Protein AF-A0A8T5KDX8-F1 (afdb_monomer)

Structure (mmCIF, N/CA/C/O backbone):
data_AF-A0A8T5KDX8-F1
#
_entry.id   AF-A0A8T5KDX8-F1
#
loop_
_atom_site.group_PDB
_atom_site.id
_atom_site.type_symbol
_atom_site.label_atom_id
_atom_site.label_alt_id
_atom_site.label_comp_id
_atom_site.label_asym_id
_atom_site.label_entity_id
_atom_site.label_seq_id
_atom_site.pdbx_PDB_ins_code
_atom_site.Cartn_x
_atom_site.Cartn_y
_atom_site.Cartn_z
_atom_site.occupancy
_atom_site.B_iso_or_equiv
_atom_site.auth_seq_id
_atom_site.auth_comp_id
_atom_site.auth_asym_id
_atom_site.auth_atom_id
_atom_site.pdbx_PDB_model_num
ATOM 1 N N . MET A 1 1 ? -22.125 -9.233 12.893 1.00 75.62 1 MET A N 1
ATOM 2 C CA . MET A 1 1 ? -21.772 -9.907 11.626 1.00 75.62 1 MET A CA 1
ATOM 3 C C . MET A 1 1 ? -21.698 -8.821 10.570 1.00 75.62 1 MET A C 1
ATOM 5 O O . MET A 1 1 ? -22.574 -7.966 10.581 1.00 75.62 1 MET A O 1
ATOM 9 N N . ILE A 1 2 ? -20.629 -8.780 9.778 1.00 86.88 2 ILE A N 1
ATOM 10 C CA . ILE A 1 2 ? -20.437 -7.757 8.739 1.00 86.88 2 ILE A CA 1
ATOM 11 C C . ILE A 1 2 ? -21.292 -8.154 7.532 1.00 86.88 2 ILE A C 1
ATOM 13 O O . ILE A 1 2 ? -21.280 -9.320 7.147 1.00 86.88 2 ILE A O 1
ATOM 17 N N . ASP A 1 3 ? -22.038 -7.214 6.953 1.00 94.81 3 ASP A N 1
ATOM 18 C CA . ASP A 1 3 ? -22.652 -7.414 5.637 1.00 94.81 3 ASP A CA 1
ATOM 19 C C . ASP A 1 3 ? -21.560 -7.248 4.573 1.00 94.81 3 ASP A C 1
ATOM 21 O O . ASP A 1 3 ? -21.061 -6.145 4.342 1.00 94.81 3 ASP A O 1
ATOM 25 N N . GLU A 1 4 ? -21.156 -8.358 3.956 1.00 94.50 4 GLU A N 1
ATOM 26 C CA . GLU A 1 4 ? -20.064 -8.397 2.979 1.00 94.50 4 GLU A CA 1
ATOM 27 C C . GLU A 1 4 ? -20.343 -7.524 1.747 1.00 94.50 4 GLU A C 1
ATOM 29 O O . GLU A 1 4 ? -19.432 -6.870 1.234 1.00 94.50 4 GLU A O 1
ATOM 34 N N . ASN A 1 5 ? -21.602 -7.451 1.298 1.00 95.38 5 ASN A N 1
ATOM 35 C CA . ASN A 1 5 ? -21.984 -6.622 0.155 1.00 95.38 5 ASN A CA 1
ATOM 36 C C . ASN A 1 5 ? -21.901 -5.140 0.507 1.00 95.38 5 ASN A C 1
ATOM 38 O O . ASN A 1 5 ? -21.425 -4.333 -0.297 1.00 95.38 5 ASN A O 1
ATOM 42 N N . GLN A 1 6 ? -22.363 -4.773 1.703 1.00 96.12 6 GLN A N 1
ATOM 43 C CA . GLN A 1 6 ? -22.237 -3.406 2.183 1.00 96.12 6 GLN A CA 1
ATOM 44 C C . GLN A 1 6 ? -20.762 -3.028 2.333 1.00 96.12 6 GLN A C 1
ATOM 46 O O . GLN A 1 6 ? -20.352 -2.007 1.789 1.00 96.12 6 GLN A O 1
ATOM 51 N N . PHE A 1 7 ? -19.960 -3.869 2.989 1.00 96.00 7 PHE A N 1
ATOM 52 C CA . PHE A 1 7 ? -18.527 -3.646 3.177 1.00 96.00 7 PHE A CA 1
ATOM 53 C C . PHE A 1 7 ? -17.805 -3.425 1.846 1.00 96.00 7 PHE A C 1
ATOM 55 O O . PHE A 1 7 ? -17.133 -2.409 1.666 1.00 96.00 7 PHE A O 1
ATOM 62 N N . PHE A 1 8 ? -18.005 -4.321 0.876 1.00 94.94 8 PHE A N 1
ATOM 63 C CA . PHE A 1 8 ? -17.394 -4.198 -0.444 1.00 94.94 8 PHE A CA 1
ATOM 64 C C . PHE A 1 8 ? -17.778 -2.885 -1.141 1.00 94.94 8 PHE A C 1
ATOM 66 O O . PHE A 1 8 ? -16.912 -2.197 -1.689 1.00 94.94 8 PHE A O 1
ATOM 73 N N . ARG A 1 9 ? -19.060 -2.497 -1.100 1.00 96.50 9 ARG A N 1
ATOM 74 C CA . ARG A 1 9 ? -19.525 -1.245 -1.716 1.00 96.50 9 ARG A CA 1
ATOM 75 C C . ARG A 1 9 ? -18.924 -0.020 -1.040 1.00 96.50 9 ARG A C 1
ATOM 77 O O . ARG A 1 9 ? -18.485 0.889 -1.731 1.00 96.50 9 ARG A O 1
ATOM 84 N N . GLU A 1 10 ? -18.898 0.002 0.285 1.00 97.94 10 GLU A N 1
ATOM 85 C CA . GLU A 1 10 ? -18.396 1.132 1.063 1.00 97.94 10 GLU A CA 1
ATOM 86 C C . GLU A 1 10 ? -16.884 1.339 0.873 1.00 97.94 10 GLU A C 1
ATOM 88 O O . GLU A 1 10 ? -16.453 2.482 0.704 1.00 97.94 10 GLU A O 1
ATOM 93 N N . VAL A 1 11 ? -16.094 0.258 0.823 1.00 96.25 11 VAL A N 1
ATOM 94 C CA . VAL A 1 11 ? -14.662 0.326 0.476 1.00 96.25 11 VAL A CA 1
ATOM 95 C C . VAL A 1 11 ? -14.484 0.837 -0.954 1.00 96.25 11 VAL A C 1
ATOM 97 O O . VAL A 1 11 ? -13.716 1.769 -1.179 1.00 96.25 11 VAL A O 1
ATOM 100 N N . THR A 1 12 ? -15.227 0.277 -1.916 1.00 95.94 12 THR A N 1
ATOM 101 C CA . THR A 1 12 ? -15.147 0.681 -3.332 1.00 95.94 12 THR A CA 1
ATOM 102 C C . THR A 1 12 ? -15.481 2.161 -3.532 1.00 95.94 12 THR A C 1
ATOM 104 O O . THR A 1 12 ? -14.790 2.854 -4.279 1.00 95.94 12 THR A O 1
ATOM 107 N N . LEU A 1 13 ? -16.530 2.650 -2.863 1.00 97.75 13 LEU A N 1
ATOM 108 C CA . LEU A 1 13 ? -16.961 4.045 -2.947 1.00 97.75 13 LEU A CA 1
ATOM 109 C C . LEU A 1 13 ? -15.890 5.004 -2.423 1.00 97.75 13 LEU A C 1
ATOM 111 O O . LEU A 1 13 ? -15.638 6.013 -3.067 1.00 97.75 13 LEU A O 1
ATOM 115 N N . ARG A 1 14 ? -15.246 4.679 -1.297 1.00 97.56 14 ARG A N 1
ATOM 116 C CA . ARG A 1 14 ? -14.234 5.540 -0.661 1.00 97.56 14 ARG A CA 1
ATOM 117 C C . ARG A 1 14 ? -12.913 5.556 -1.405 1.00 97.56 14 ARG A C 1
ATOM 119 O O . ARG A 1 14 ? -12.357 6.618 -1.630 1.00 97.56 14 ARG A O 1
ATOM 126 N N . ILE A 1 15 ? -12.430 4.405 -1.868 1.00 95.62 15 ILE A N 1
ATOM 127 C CA . ILE A 1 15 ? -11.163 4.390 -2.613 1.00 95.62 15 ILE A CA 1
ATOM 128 C C . ILE A 1 15 ? -11.287 5.088 -3.977 1.00 95.62 15 ILE A C 1
ATOM 130 O O . ILE A 1 15 ? -10.284 5.479 -4.565 1.00 95.62 15 ILE A O 1
ATOM 134 N N . SER A 1 16 ? -12.520 5.260 -4.464 1.00 96.12 16 SER A N 1
ATOM 135 C CA . SER A 1 16 ? -12.838 5.935 -5.726 1.00 96.12 16 SER A CA 1
ATOM 136 C C . SER A 1 16 ? -13.473 7.320 -5.526 1.00 96.12 16 SER A C 1
ATOM 138 O O . SER A 1 16 ? -14.019 7.864 -6.486 1.00 96.12 16 SER A O 1
ATOM 140 N N . SER A 1 17 ? -13.479 7.871 -4.305 1.00 96.12 17 SER A N 1
ATOM 141 C CA . SER A 1 17 ? -14.255 9.077 -3.973 1.00 96.12 17 SER A CA 1
ATOM 142 C C . SER A 1 17 ? -13.610 10.381 -4.441 1.00 96.12 17 SER A C 1
ATOM 144 O O . SER A 1 17 ? -14.327 11.340 -4.725 1.00 96.12 17 SER A O 1
ATOM 146 N N . SER A 1 18 ? -12.280 10.413 -4.563 1.00 96.06 18 SER A N 1
ATOM 147 C CA . SER A 1 18 ? -11.509 11.598 -4.951 1.00 96.06 18 SER A CA 1
ATOM 148 C C . SER A 1 18 ? -10.473 11.273 -6.030 1.00 96.06 18 SER A C 1
ATOM 150 O O . SER A 1 18 ? -9.974 10.151 -6.130 1.00 96.06 18 SER A O 1
ATOM 152 N N . LEU A 1 19 ? -10.153 12.279 -6.851 1.00 94.38 19 LEU A N 1
ATOM 153 C CA . LEU A 1 19 ? -9.006 12.239 -7.765 1.00 94.38 19 LEU A CA 1
ATOM 154 C C . LEU A 1 19 ? -7.688 12.514 -7.029 1.00 94.38 19 LEU A C 1
ATOM 156 O O . LEU A 1 19 ? -6.629 12.112 -7.513 1.00 94.38 19 LEU A O 1
ATOM 160 N N . GLU A 1 20 ? -7.754 13.163 -5.864 1.00 93.62 20 GLU A N 1
ATOM 161 C CA . GLU A 1 20 ? -6.614 13.306 -4.968 1.00 93.62 20 GLU A CA 1
ATOM 162 C C .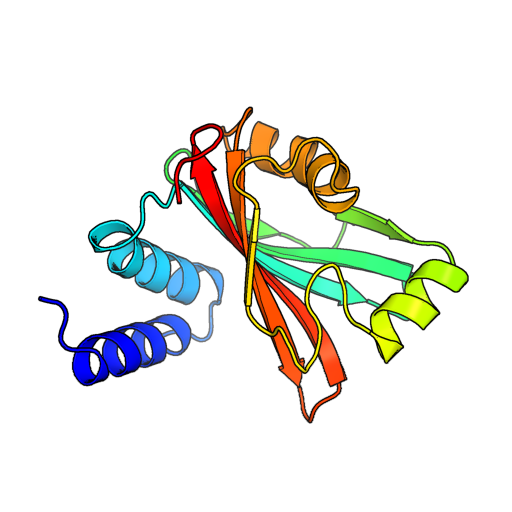 GLU A 1 20 ? -6.503 12.038 -4.122 1.00 93.62 20 GLU A C 1
ATOM 164 O O . GLU A 1 20 ? -7.295 11.771 -3.215 1.00 93.62 20 GLU A O 1
ATOM 169 N N . ILE A 1 21 ? -5.526 11.203 -4.469 1.00 92.81 21 ILE A N 1
ATOM 170 C CA . ILE A 1 21 ? -5.406 9.845 -3.934 1.00 92.81 21 ILE A CA 1
ATOM 171 C C . ILE A 1 21 ? -5.202 9.820 -2.415 1.00 92.81 21 ILE A C 1
ATOM 173 O O . ILE A 1 21 ? -5.650 8.895 -1.745 1.00 92.81 21 ILE A O 1
ATOM 177 N N . GLU A 1 22 ? -4.557 10.839 -1.853 1.00 93.06 22 GLU A N 1
ATOM 178 C CA . GLU A 1 22 ? -4.389 11.016 -0.415 1.00 93.06 22 GLU A CA 1
ATOM 179 C C . GLU A 1 22 ? -5.723 11.184 0.330 1.00 93.06 22 GLU A C 1
ATOM 181 O O . GLU A 1 22 ? -5.869 10.644 1.427 1.00 93.06 22 GLU A O 1
ATOM 186 N N . GLU A 1 23 ? -6.707 11.857 -0.271 1.00 94.75 23 GLU A N 1
ATOM 187 C CA . GLU A 1 23 ? -8.043 12.031 0.305 1.00 94.75 23 GLU A CA 1
ATOM 188 C C . GLU A 1 23 ? -8.827 10.718 0.238 1.00 94.75 23 GLU A C 1
ATOM 190 O O . GLU A 1 23 ? -9.363 10.260 1.247 1.00 94.75 23 GLU A O 1
ATOM 195 N N . ALA A 1 24 ? -8.813 10.051 -0.922 1.00 96.38 24 ALA A N 1
ATOM 196 C CA . ALA A 1 24 ? -9.469 8.755 -1.097 1.00 96.38 24 ALA A CA 1
ATOM 197 C C . ALA A 1 24 ? -8.887 7.681 -0.155 1.00 96.38 24 ALA A C 1
ATOM 199 O O . ALA A 1 24 ? -9.621 6.867 0.415 1.00 96.38 24 ALA A O 1
ATOM 200 N N . LEU A 1 25 ? -7.563 7.682 0.056 1.00 96.69 25 LEU A N 1
ATOM 201 C CA . LEU A 1 25 ? -6.903 6.799 1.022 1.00 96.69 25 LEU A CA 1
ATOM 202 C C . LEU A 1 25 ? -7.278 7.131 2.467 1.00 96.69 25 LEU A C 1
ATOM 204 O O . LEU A 1 25 ? -7.481 6.195 3.237 1.00 96.69 25 LEU A O 1
ATOM 208 N N . ALA A 1 26 ? -7.384 8.412 2.831 1.00 96.56 26 ALA A N 1
ATOM 209 C CA . ALA A 1 26 ? -7.810 8.830 4.166 1.00 96.56 26 ALA A CA 1
ATOM 210 C C . ALA A 1 26 ? -9.242 8.362 4.467 1.00 96.56 26 ALA A C 1
ATOM 212 O O . ALA A 1 26 ? -9.476 7.694 5.471 1.00 96.56 26 ALA A O 1
ATOM 213 N N . GLU A 1 27 ? -10.186 8.600 3.553 1.00 97.44 27 GLU A N 1
ATOM 214 C CA . GLU A 1 27 ? -11.567 8.133 3.719 1.00 97.44 27 GLU A CA 1
ATOM 215 C C . GLU A 1 27 ? -11.642 6.604 3.803 1.00 97.44 27 GLU A C 1
ATOM 217 O O . GLU A 1 27 ? -12.366 6.040 4.630 1.00 97.44 27 GLU A O 1
ATOM 222 N N . THR A 1 28 ? -10.872 5.913 2.957 1.00 97.94 28 THR A N 1
ATOM 223 C CA . THR A 1 28 ? -10.794 4.448 2.967 1.00 97.94 28 THR A CA 1
ATOM 224 C C . THR A 1 28 ? -10.215 3.932 4.283 1.00 97.94 28 THR A C 1
ATOM 226 O O . THR A 1 28 ? -10.760 2.984 4.851 1.00 97.94 28 THR A O 1
ATOM 229 N N . PHE A 1 29 ? -9.151 4.559 4.791 1.00 97.88 29 PHE A N 1
ATOM 230 C CA . PHE A 1 29 ? -8.555 4.252 6.089 1.00 97.88 29 PHE A CA 1
ATOM 231 C C . PHE A 1 29 ? -9.583 4.392 7.211 1.00 97.88 29 PHE A C 1
ATOM 233 O O . PHE A 1 29 ? -9.792 3.446 7.974 1.00 97.88 29 PHE A O 1
ATOM 240 N N . ASP A 1 30 ? -10.272 5.534 7.259 1.00 97.25 30 ASP A N 1
ATOM 241 C CA . ASP A 1 30 ? -11.249 5.842 8.299 1.00 97.25 30 ASP A CA 1
ATOM 242 C C . ASP A 1 30 ? -12.379 4.819 8.337 1.00 97.25 30 ASP A C 1
ATOM 244 O O . ASP A 1 30 ? -12.886 4.493 9.406 1.00 97.25 30 ASP A O 1
ATOM 248 N N . TYR A 1 31 ? -12.770 4.269 7.189 1.00 97.81 31 TYR A N 1
ATOM 249 C CA . TYR A 1 31 ? -13.737 3.180 7.144 1.00 97.81 31 TYR A CA 1
ATOM 250 C C . TYR A 1 31 ? -13.138 1.851 7.601 1.00 97.81 31 TYR A C 1
ATOM 252 O O . TYR A 1 31 ? -13.715 1.189 8.466 1.00 97.81 31 TYR A O 1
ATOM 260 N N . LEU A 1 32 ? -11.981 1.467 7.055 1.00 97.12 32 LEU A N 1
ATOM 261 C CA . LEU A 1 32 ? -11.346 0.179 7.331 1.00 97.12 32 LEU A CA 1
ATOM 262 C C . LEU A 1 32 ? -10.929 0.011 8.796 1.00 97.12 32 LEU A C 1
ATOM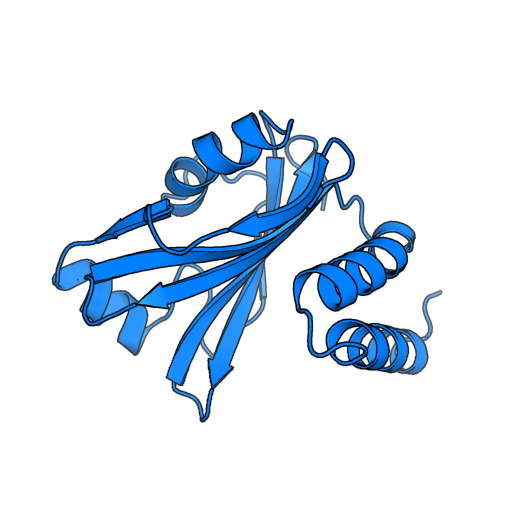 264 O O . LEU A 1 32 ? -10.992 -1.113 9.293 1.00 97.12 32 LEU A O 1
ATOM 268 N N . GLN A 1 33 ? -10.581 1.086 9.512 1.00 96.19 33 GLN A N 1
ATOM 269 C CA . GLN A 1 33 ? -10.202 1.006 10.932 1.00 96.19 33 GLN A CA 1
ATOM 270 C C . GLN A 1 33 ? -11.332 0.485 11.842 1.00 96.19 33 GLN A C 1
ATOM 272 O O . GLN A 1 33 ? -11.080 0.012 12.946 1.00 96.19 33 GLN A O 1
ATOM 277 N N . HIS A 1 34 ? -12.592 0.537 11.389 1.00 95.56 34 HIS A N 1
ATOM 278 C CA . HIS A 1 34 ? -13.722 -0.044 12.124 1.00 95.56 34 HIS A CA 1
ATOM 279 C C . HIS A 1 34 ? -13.738 -1.580 12.076 1.00 95.56 34 HIS A C 1
ATOM 281 O O . HIS A 1 34 ? -14.476 -2.213 12.831 1.00 95.56 34 HIS A O 1
ATOM 287 N N . PHE A 1 35 ? -12.954 -2.179 11.175 1.00 95.75 35 PHE A N 1
ATOM 288 C CA . PHE A 1 35 ? -12.937 -3.617 10.900 1.00 95.75 35 PHE A CA 1
ATOM 289 C C . PHE A 1 35 ? -11.551 -4.245 11.069 1.00 95.75 35 PHE A C 1
ATOM 291 O O . PHE A 1 35 ? -11.457 -5.439 11.342 1.00 95.75 35 PHE A O 1
ATOM 298 N N . LEU A 1 36 ? -10.489 -3.460 10.891 1.00 95.69 36 LEU A N 1
ATOM 299 C CA . LEU A 1 36 ? -9.095 -3.887 10.938 1.00 95.69 36 LEU A CA 1
ATOM 300 C C . LEU A 1 36 ? -8.312 -2.997 11.916 1.00 95.69 36 LEU A C 1
ATOM 302 O O . LEU A 1 36 ? -8.613 -1.807 12.003 1.00 95.69 36 LEU A O 1
ATOM 306 N N . PRO A 1 37 ? -7.275 -3.512 12.602 1.00 96.88 37 PRO A N 1
ATOM 307 C CA . PRO A 1 37 ? -6.428 -2.730 13.510 1.00 96.88 37 PRO A CA 1
ATOM 308 C C . PRO A 1 37 ? -5.420 -1.863 12.736 1.00 96.88 37 PRO A C 1
ATOM 310 O O . PRO A 1 37 ? -4.207 -1.964 12.908 1.00 96.88 37 PRO A O 1
ATOM 313 N N . LEU A 1 38 ? -5.931 -1.057 11.811 1.00 96.94 38 LEU A N 1
ATOM 314 C CA . LEU A 1 38 ? -5.152 -0.329 10.824 1.00 96.94 38 LEU A CA 1
ATOM 315 C C . LEU A 1 38 ? -4.478 0.901 11.442 1.00 96.94 38 LEU A C 1
ATOM 317 O O . LEU A 1 38 ? -5.119 1.710 12.102 1.00 96.94 38 LEU A O 1
ATOM 321 N N . GLU A 1 39 ? -3.187 1.057 11.177 1.00 97.06 39 GLU A N 1
ATOM 322 C CA . GLU A 1 39 ? -2.363 2.189 11.623 1.00 97.06 39 GLU A CA 1
ATOM 323 C C . GLU A 1 39 ? -1.784 2.962 10.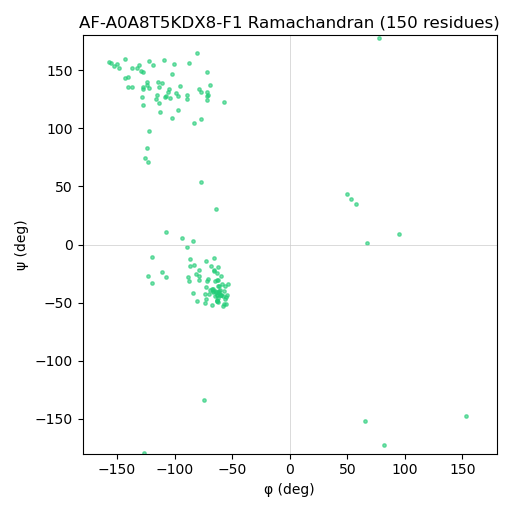440 1.00 97.06 39 GLU A C 1
ATOM 325 O O . GLU A 1 39 ? -1.636 4.182 10.506 1.00 97.06 39 GLU A O 1
ATOM 330 N N . ILE A 1 40 ? -1.481 2.259 9.341 1.00 96.88 40 ILE A N 1
ATOM 331 C CA . ILE A 1 40 ? -1.009 2.846 8.084 1.00 96.88 40 ILE A CA 1
ATOM 332 C C . ILE A 1 40 ? -1.710 2.169 6.903 1.00 96.88 40 ILE A C 1
ATOM 334 O O . ILE A 1 40 ? -1.762 0.942 6.830 1.00 96.88 40 ILE A O 1
ATOM 338 N N . ILE A 1 41 ? -2.172 2.961 5.937 1.00 97.44 41 ILE A N 1
ATOM 339 C CA . ILE A 1 41 ? -2.452 2.511 4.568 1.00 97.44 41 ILE A CA 1
ATOM 340 C C . ILE A 1 41 ? -1.468 3.190 3.618 1.00 97.44 41 ILE A C 1
ATOM 342 O O . ILE A 1 41 ? -1.219 4.388 3.731 1.00 97.44 41 ILE A O 1
ATOM 346 N N . SER A 1 42 ? -0.881 2.448 2.680 1.00 95.69 42 SER A N 1
ATOM 347 C CA . SER A 1 42 ? 0.017 3.034 1.678 1.00 95.69 42 SER A CA 1
ATOM 348 C C . SER A 1 42 ? -0.179 2.424 0.300 1.00 95.69 42 SER A C 1
ATOM 350 O O . SER A 1 42 ? -0.274 1.203 0.144 1.00 95.69 42 SER A O 1
ATOM 352 N N . LEU A 1 43 ? -0.216 3.298 -0.702 1.00 95.56 43 LEU A N 1
ATOM 353 C CA . LEU A 1 43 ? -0.268 2.937 -2.106 1.00 95.56 43 LEU A CA 1
ATOM 354 C C . LEU A 1 43 ? 1.143 2.982 -2.680 1.00 95.56 43 LEU A C 1
ATOM 356 O O . LEU A 1 43 ? 1.768 4.043 -2.740 1.00 95.56 43 LEU A O 1
ATOM 360 N N . ASN A 1 44 ? 1.638 1.823 -3.100 1.00 94.12 44 ASN A N 1
ATOM 361 C CA . ASN A 1 44 ? 3.001 1.671 -3.577 1.00 94.12 44 ASN A CA 1
ATOM 362 C C . ASN A 1 44 ? 2.988 1.117 -4.991 1.00 94.12 44 ASN A C 1
ATOM 364 O O . ASN A 1 44 ? 2.284 0.147 -5.278 1.00 94.12 44 ASN A O 1
ATOM 368 N N . TYR A 1 45 ? 3.803 1.703 -5.855 1.00 93.06 45 TYR A N 1
ATOM 369 C CA . TYR A 1 45 ? 3.968 1.249 -7.223 1.00 93.06 45 TYR A CA 1
ATOM 370 C C . TYR A 1 45 ? 5.424 0.911 -7.511 1.00 93.06 45 TYR A C 1
ATOM 372 O O . TYR A 1 45 ? 6.359 1.337 -6.830 1.00 93.06 45 TYR A O 1
ATOM 380 N N . TYR A 1 46 ? 5.596 0.087 -8.527 1.00 90.06 46 TYR A N 1
ATOM 381 C CA . TYR A 1 46 ? 6.875 -0.307 -9.063 1.00 90.06 46 TYR A CA 1
ATOM 382 C C . TYR A 1 46 ? 7.079 0.376 -10.416 1.00 90.06 46 TYR A C 1
ATOM 384 O O . TYR A 1 46 ? 6.234 0.276 -11.303 1.00 90.06 46 TYR A O 1
ATOM 392 N N . ASP A 1 47 ? 8.218 1.050 -10.562 1.00 90.75 47 ASP A N 1
ATOM 393 C CA . ASP A 1 47 ? 8.667 1.659 -11.807 1.00 90.75 47 ASP A CA 1
ATOM 394 C C . ASP A 1 47 ? 9.743 0.764 -12.452 1.00 90.75 47 ASP A C 1
ATOM 396 O O . ASP A 1 47 ? 10.869 0.668 -11.931 1.00 90.75 47 ASP A O 1
ATOM 400 N N . PRO A 1 48 ? 9.424 0.091 -13.573 1.00 85.81 48 PRO A N 1
ATOM 401 C CA . PRO A 1 48 ? 10.372 -0.777 -14.249 1.00 85.81 48 PRO A CA 1
ATOM 402 C C . PRO A 1 48 ? 11.507 -0.041 -14.947 1.00 85.81 48 PRO A C 1
ATOM 404 O O . PRO A 1 48 ? 12.604 -0.588 -15.024 1.00 85.81 48 PRO A O 1
ATOM 407 N N . GLU A 1 49 ? 11.285 1.184 -15.417 1.00 88.44 49 GLU A N 1
ATOM 408 C CA . GLU A 1 49 ? 12.317 1.968 -16.099 1.00 88.44 49 GLU A CA 1
ATOM 409 C C . GLU A 1 49 ? 13.360 2.476 -15.103 1.00 88.44 49 GLU A C 1
ATOM 411 O O . GLU A 1 49 ? 14.556 2.505 -15.396 1.00 88.44 49 GLU A O 1
ATOM 416 N N . ARG A 1 50 ? 12.915 2.832 -13.892 1.00 90.56 50 ARG A N 1
ATOM 417 C CA . ARG A 1 50 ? 13.790 3.293 -12.803 1.00 90.56 50 ARG A CA 1
ATOM 418 C C . ARG A 1 50 ? 14.317 2.172 -11.911 1.00 90.56 50 ARG A C 1
ATOM 420 O O . ARG A 1 50 ? 15.082 2.463 -10.988 1.00 90.56 50 ARG A O 1
ATOM 427 N N . ALA A 1 51 ? 13.928 0.919 -12.159 1.00 90.75 51 ALA A N 1
ATOM 428 C CA . ALA A 1 51 ? 14.336 -0.234 -11.358 1.00 90.75 51 ALA A CA 1
ATOM 429 C C . ALA A 1 51 ? 14.051 -0.052 -9.852 1.00 90.75 51 ALA A C 1
ATOM 431 O O . ALA A 1 51 ? 14.871 -0.400 -8.995 1.00 90.75 51 ALA A O 1
ATOM 432 N N . ALA A 1 52 ? 12.910 0.549 -9.505 1.00 91.56 52 ALA A N 1
ATOM 433 C CA . ALA A 1 52 ? 12.658 0.994 -8.139 1.00 91.56 52 ALA A CA 1
ATOM 434 C C . ALA A 1 52 ? 11.177 0.978 -7.753 1.00 91.56 52 ALA A C 1
ATOM 436 O O . ALA A 1 52 ? 10.292 1.056 -8.599 1.00 91.56 52 ALA A O 1
ATOM 437 N N . ALA A 1 53 ? 10.919 0.863 -6.451 1.00 90.94 53 ALA A N 1
ATOM 438 C CA . ALA A 1 53 ? 9.587 0.994 -5.876 1.00 90.94 53 ALA A CA 1
ATOM 439 C C . ALA A 1 53 ? 9.427 2.367 -5.227 1.00 90.94 53 ALA A C 1
ATOM 441 O O . ALA A 1 53 ? 10.373 2.905 -4.646 1.00 90.94 53 ALA A O 1
ATOM 442 N N . TYR A 1 54 ? 8.215 2.898 -5.291 1.00 93.25 54 TYR A N 1
ATOM 443 C CA . TYR A 1 54 ? 7.849 4.214 -4.792 1.00 93.25 54 TYR A CA 1
ATOM 444 C C . TYR A 1 54 ? 6.517 4.131 -4.053 1.00 93.25 54 TYR A C 1
ATOM 446 O O . TYR A 1 54 ? 5.664 3.302 -4.370 1.00 93.25 54 TYR A O 1
ATOM 454 N N . THR A 1 55 ? 6.330 5.020 -3.088 1.00 92.88 55 THR A N 1
ATOM 455 C CA . THR A 1 55 ? 5.028 5.263 -2.469 1.00 92.88 55 THR A CA 1
ATOM 456 C C . THR A 1 55 ? 4.412 6.470 -3.160 1.00 92.88 55 THR A C 1
ATOM 458 O O . THR A 1 55 ? 5.069 7.498 -3.263 1.00 92.88 55 THR A O 1
ATOM 461 N N . THR A 1 56 ? 3.179 6.358 -3.650 1.00 92.88 56 THR A N 1
ATOM 462 C CA . THR A 1 56 ? 2.444 7.498 -4.225 1.00 92.88 56 THR A CA 1
ATOM 463 C C . THR A 1 56 ? 1.833 8.339 -3.108 1.00 92.88 56 THR A C 1
ATOM 465 O O . THR A 1 56 ? 1.994 9.558 -3.059 1.00 92.88 56 THR A O 1
ATOM 468 N N . ALA A 1 57 ? 1.156 7.669 -2.179 1.00 94.44 57 ALA A N 1
ATOM 469 C CA . ALA A 1 57 ? 0.501 8.288 -1.040 1.00 94.44 57 ALA A CA 1
ATOM 470 C C . ALA A 1 57 ? 0.367 7.290 0.110 1.00 94.44 57 ALA A C 1
ATOM 472 O O . ALA A 1 57 ? 0.342 6.070 -0.089 1.00 94.44 57 ALA A O 1
ATOM 473 N N . SER A 1 58 ? 0.260 7.823 1.319 1.00 95.25 58 SER A N 1
ATOM 474 C CA . SER A 1 58 ? -0.078 7.058 2.510 1.00 95.25 58 SER A CA 1
ATOM 475 C C . SER A 1 58 ? -0.955 7.863 3.446 1.00 95.25 58 SER A C 1
ATOM 477 O O . SER A 1 58 ? -0.928 9.089 3.428 1.00 95.25 58 SER A O 1
ATOM 479 N N . TYR A 1 59 ? -1.648 7.166 4.330 1.00 95.81 59 TYR A N 1
ATOM 480 C CA . TYR A 1 59 ? -2.280 7.761 5.492 1.00 95.81 59 TYR A CA 1
ATOM 481 C C . TYR A 1 59 ? -1.836 6.996 6.735 1.00 95.81 59 TYR A C 1
ATOM 483 O O . TYR A 1 59 ? -1.796 5.763 6.706 1.00 95.81 59 TYR A O 1
ATOM 491 N N . SER A 1 60 ? -1.485 7.710 7.805 1.00 95.06 60 SER A N 1
ATOM 492 C CA . SER A 1 60 ? -1.208 7.108 9.111 1.00 95.06 60 SER A CA 1
ATOM 493 C C . SER A 1 60 ? -1.941 7.817 10.237 1.00 95.06 60 SER A C 1
ATOM 495 O O . SER A 1 60 ? -2.207 9.014 10.145 1.00 95.06 60 SER A O 1
ATOM 497 N N . VAL A 1 61 ? -2.206 7.099 11.330 1.00 92.06 61 VAL A N 1
ATOM 498 C CA . VAL A 1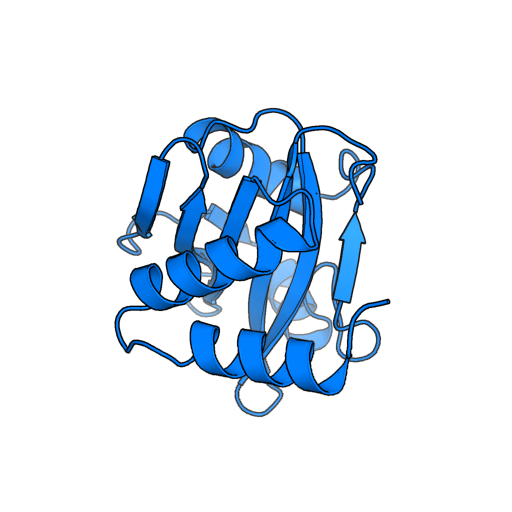 61 ? -2.788 7.685 12.552 1.00 92.06 61 VAL A CA 1
ATOM 499 C C . VAL A 1 61 ? -1.949 8.866 13.055 1.00 92.06 61 VAL A C 1
ATOM 501 O O . VAL A 1 61 ? -2.490 9.918 13.386 1.00 92.06 61 VAL A O 1
ATOM 504 N N . ASP A 1 62 ? -0.621 8.718 13.065 1.00 89.69 62 ASP A N 1
ATOM 505 C CA . ASP A 1 62 ? 0.290 9.694 13.675 1.00 89.69 62 ASP A CA 1
ATOM 506 C C . ASP A 1 62 ? 0.600 10.909 12.782 1.00 89.69 62 ASP A C 1
ATOM 508 O O . ASP A 1 62 ? 0.989 11.967 13.286 1.00 89.69 62 ASP A O 1
ATOM 512 N N . LYS A 1 63 ? 0.499 10.770 11.454 1.00 88.94 63 LYS A N 1
ATOM 513 C CA . LYS A 1 63 ? 0.907 11.809 10.486 1.00 88.94 63 LYS A CA 1
ATOM 514 C C . LYS A 1 63 ? -0.227 12.306 9.594 1.00 88.94 63 LYS A C 1
ATOM 516 O O . LYS A 1 63 ? -0.041 13.315 8.918 1.00 88.94 63 LYS A O 1
ATOM 521 N N . GLY A 1 64 ? -1.377 11.638 9.600 1.00 91.88 64 GLY A N 1
ATOM 522 C CA . GLY A 1 64 ? -2.460 11.889 8.658 1.00 91.88 64 GLY A CA 1
ATOM 523 C C . GLY A 1 64 ? -2.061 11.544 7.223 1.00 91.88 64 GLY A C 1
ATOM 524 O O . GLY A 1 64 ? -1.224 10.669 6.978 1.00 91.88 64 GLY A O 1
ATOM 525 N N . ALA A 1 65 ? -2.677 12.239 6.269 1.00 90.56 65 ALA A N 1
ATOM 526 C CA . ALA A 1 65 ? -2.427 12.054 4.848 1.00 90.56 65 ALA A CA 1
ATOM 527 C C . ALA A 1 65 ? -1.050 12.609 4.446 1.00 90.56 65 ALA A C 1
ATOM 529 O O . ALA A 1 65 ? -0.729 13.769 4.708 1.00 90.56 65 ALA A O 1
ATOM 530 N N . VAL A 1 66 ? -0.247 11.786 3.774 1.00 86.75 66 VAL A N 1
ATOM 531 C CA . VAL A 1 66 ? 1.070 12.151 3.247 1.00 86.75 66 VAL A CA 1
ATOM 532 C C . VAL A 1 66 ? 1.127 11.789 1.770 1.00 86.75 66 VAL A C 1
ATOM 534 O O . VAL A 1 66 ? 1.017 10.620 1.393 1.00 86.75 66 VAL A O 1
ATOM 537 N N . ARG A 1 67 ? 1.351 12.801 0.932 1.00 84.69 67 ARG A N 1
ATOM 538 C CA . ARG 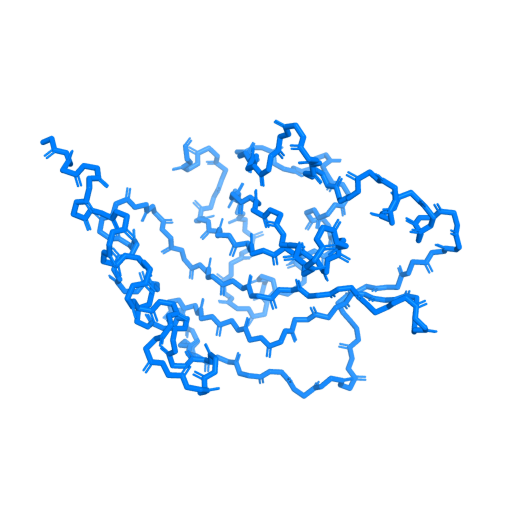A 1 67 ? 1.683 12.626 -0.481 1.00 84.69 67 ARG A CA 1
ATOM 539 C C . ARG A 1 67 ? 3.192 12.662 -0.656 1.00 84.69 67 ARG A C 1
ATOM 541 O O . ARG A 1 67 ? 3.867 13.520 -0.086 1.00 84.69 67 ARG A O 1
ATOM 548 N N . PHE A 1 68 ? 3.721 11.753 -1.464 1.00 83.94 68 PHE A N 1
ATOM 549 C CA . PHE A 1 68 ? 5.151 11.694 -1.735 1.00 83.94 68 PHE A CA 1
ATOM 550 C C . PHE A 1 68 ? 5.433 12.270 -3.118 1.00 83.94 68 PHE A C 1
ATOM 552 O O . PHE A 1 68 ? 4.873 11.837 -4.122 1.00 83.94 68 PHE A O 1
ATOM 559 N N . GLU A 1 69 ? 6.332 13.248 -3.179 1.00 75.19 69 GLU A N 1
ATOM 560 C CA . GLU A 1 69 ? 6.951 13.622 -4.446 1.00 75.19 69 GLU A CA 1
ATOM 561 C C . GLU A 1 69 ? 7.913 12.490 -4.838 1.00 75.19 69 GLU A C 1
ATOM 563 O O . GLU A 1 69 ? 8.746 12.101 -4.017 1.00 75.19 69 GLU A O 1
ATOM 568 N N . GLU A 1 70 ? 7.822 11.961 -6.067 1.00 72.75 70 GLU A N 1
ATOM 569 C CA . GLU A 1 70 ? 8.572 10.793 -6.592 1.00 72.75 70 GLU A CA 1
ATOM 570 C C . GLU A 1 70 ? 10.111 10.974 -6.678 1.00 72.75 70 GLU A C 1
ATOM 572 O O . GLU A 1 70 ? 10.792 10.447 -7.559 1.00 72.75 70 GLU A O 1
ATOM 577 N N . LYS A 1 71 ? 10.707 11.765 -5.791 1.00 74.69 71 LYS A N 1
ATOM 578 C CA . LYS A 1 71 ? 12.124 12.128 -5.794 1.00 74.69 71 LYS A CA 1
ATOM 579 C C . LYS A 1 71 ? 13.013 11.026 -5.227 1.00 74.69 71 LYS A C 1
ATOM 581 O O . LYS A 1 71 ? 14.166 10.912 -5.638 1.00 74.69 71 LYS A O 1
ATOM 586 N N . ALA A 1 72 ? 12.502 10.222 -4.293 1.00 84.19 72 ALA A N 1
ATOM 587 C CA . ALA A 1 72 ? 13.271 9.178 -3.626 1.00 84.19 72 ALA A CA 1
ATOM 588 C C . ALA A 1 72 ? 12.539 7.830 -3.686 1.00 84.19 72 ALA A C 1
ATOM 590 O O . ALA A 1 72 ? 11.377 7.756 -3.288 1.00 84.19 72 ALA A O 1
ATOM 591 N N . PRO A 1 73 ? 13.199 6.760 -4.163 1.00 90.00 73 PRO A N 1
ATOM 592 C CA . PRO A 1 73 ? 12.611 5.433 -4.133 1.00 90.00 73 PRO A CA 1
ATOM 593 C C . PRO A 1 73 ? 12.567 4.895 -2.703 1.00 90.00 73 PRO A C 1
ATOM 595 O O . PRO A 1 73 ? 13.475 5.146 -1.907 1.00 90.00 73 PRO A O 1
ATOM 598 N N . LEU A 1 74 ? 11.557 4.080 -2.417 1.00 87.81 74 LEU A N 1
ATOM 599 C CA . LEU A 1 74 ? 11.486 3.281 -1.200 1.00 87.81 74 LEU A CA 1
ATOM 600 C C . LEU A 1 74 ? 12.648 2.279 -1.154 1.00 87.81 74 LEU A C 1
ATOM 602 O O . LEU A 1 74 ? 13.341 2.148 -0.148 1.00 87.81 74 LEU A O 1
ATOM 606 N N . PHE A 1 75 ? 12.889 1.604 -2.279 1.00 87.69 75 PHE A N 1
ATOM 607 C CA . PHE A 1 75 ? 14.057 0.761 -2.505 1.00 87.69 75 PHE A CA 1
ATOM 608 C C . PHE A 1 75 ? 14.327 0.598 -4.001 1.00 87.69 75 PHE A C 1
ATOM 610 O O . PHE A 1 75 ? 13.435 0.745 -4.840 1.00 87.69 75 PHE A O 1
ATOM 617 N N . ARG A 1 76 ? 15.582 0.284 -4.324 1.00 90.25 76 ARG A N 1
ATOM 618 C CA . ARG A 1 76 ? 16.022 -0.084 -5.674 1.00 90.25 76 ARG A CA 1
ATOM 619 C C . ARG A 1 76 ? 16.156 -1.594 -5.794 1.00 90.25 76 ARG A C 1
ATOM 621 O O . ARG A 1 76 ? 16.364 -2.282 -4.796 1.00 90.25 76 ARG A O 1
ATOM 628 N N . MET A 1 77 ? 16.043 -2.084 -7.017 1.00 88.38 77 MET A N 1
ATOM 629 C CA . MET A 1 77 ? 16.037 -3.501 -7.354 1.00 88.38 77 MET A CA 1
ATOM 630 C C . MET A 1 77 ? 17.038 -3.783 -8.465 1.00 88.38 77 MET A C 1
ATOM 632 O O . MET A 1 77 ? 17.299 -2.927 -9.306 1.00 88.38 77 MET A O 1
ATOM 636 N N . ASP A 1 78 ? 17.599 -4.986 -8.460 1.00 89.12 78 ASP A N 1
ATOM 637 C CA . ASP A 1 78 ? 18.382 -5.480 -9.589 1.00 89.12 78 ASP A CA 1
ATOM 638 C C . ASP A 1 78 ? 17.471 -6.007 -10.713 1.00 89.12 78 ASP A C 1
ATOM 640 O O . ASP A 1 78 ? 16.281 -6.265 -10.513 1.00 89.12 78 ASP A O 1
ATOM 644 N N . GLU A 1 79 ? 18.039 -6.187 -11.907 1.00 85.38 79 GLU A N 1
ATOM 645 C CA . GLU A 1 79 ? 17.316 -6.680 -13.090 1.00 85.38 79 GLU A CA 1
ATOM 646 C C . GLU A 1 79 ? 16.642 -8.040 -12.853 1.00 85.38 79 GLU A C 1
ATOM 648 O O . GLU A 1 79 ? 15.531 -8.291 -13.319 1.00 85.38 79 GLU A O 1
ATOM 653 N N . THR A 1 80 ? 17.273 -8.918 -12.074 1.00 86.69 80 THR A N 1
ATOM 654 C CA . THR A 1 80 ? 16.705 -10.220 -11.707 1.00 86.69 80 THR A CA 1
ATOM 655 C C . THR A 1 80 ? 15.433 -10.091 -10.871 1.00 86.69 80 THR A C 1
ATOM 657 O O . THR A 1 80 ? 14.460 -10.814 -11.099 1.00 86.69 80 THR A O 1
ATOM 660 N N . THR A 1 81 ? 15.411 -9.158 -9.923 1.00 86.31 81 THR A N 1
ATOM 661 C CA . THR A 1 81 ? 14.261 -8.868 -9.064 1.00 86.31 81 THR A CA 1
ATOM 662 C C . THR A 1 81 ? 13.137 -8.230 -9.872 1.00 86.31 81 THR A C 1
ATOM 664 O O . THR A 1 81 ? 11.976 -8.591 -9.691 1.00 86.31 81 THR A O 1
ATOM 667 N N . ILE A 1 82 ? 13.479 -7.347 -10.809 1.00 83.94 82 ILE A N 1
ATOM 668 C CA . ILE A 1 82 ? 12.549 -6.733 -11.765 1.00 83.94 82 ILE A CA 1
ATOM 669 C C . ILE A 1 82 ? 11.823 -7.798 -12.590 1.00 83.94 82 ILE A C 1
ATOM 671 O O . ILE A 1 82 ? 10.591 -7.839 -12.620 1.00 83.94 82 ILE A O 1
ATOM 675 N N . GLU A 1 83 ? 12.571 -8.708 -13.213 1.00 83.31 83 GLU A N 1
ATOM 676 C CA . GLU A 1 83 ? 11.991 -9.772 -14.038 1.00 83.31 83 GLU A CA 1
ATOM 677 C C . GLU A 1 83 ? 11.148 -10.757 -13.225 1.00 83.31 83 GLU A C 1
ATOM 679 O O . GLU A 1 83 ? 10.155 -11.310 -13.712 1.00 83.31 83 GLU A O 1
ATOM 684 N N . LYS A 1 84 ? 11.514 -10.980 -11.960 1.00 85.50 84 LYS A N 1
ATOM 685 C CA . LYS A 1 84 ? 10.686 -11.756 -11.039 1.00 85.50 84 LYS A CA 1
ATOM 686 C C . LYS A 1 84 ? 9.382 -11.023 -10.720 1.00 85.50 84 LYS A C 1
ATOM 688 O O . LYS A 1 84 ? 8.315 -11.595 -10.917 1.00 85.50 84 LYS A O 1
ATOM 693 N N . LEU A 1 85 ? 9.447 -9.757 -10.307 1.00 84.25 85 LEU A N 1
ATOM 694 C CA . LEU A 1 85 ? 8.269 -8.945 -9.981 1.00 84.25 85 LEU A CA 1
ATOM 695 C C . LEU A 1 85 ? 7.292 -8.840 -11.148 1.00 84.25 85 LEU A C 1
ATOM 697 O O . LEU A 1 85 ? 6.083 -8.938 -10.953 1.00 84.25 85 LEU A O 1
ATOM 701 N N . ARG A 1 86 ? 7.800 -8.687 -12.371 1.00 78.19 86 ARG A N 1
ATOM 702 C CA . ARG A 1 86 ? 6.961 -8.603 -13.568 1.00 78.19 86 ARG A CA 1
ATOM 703 C C . ARG A 1 86 ? 6.156 -9.880 -13.807 1.00 78.19 86 ARG A C 1
ATOM 705 O O . ARG A 1 86 ? 4.992 -9.807 -14.199 1.00 78.19 86 ARG A O 1
ATOM 712 N N . ARG A 1 87 ? 6.775 -11.044 -13.587 1.00 80.62 87 ARG A N 1
ATOM 713 C CA . ARG A 1 87 ? 6.164 -12.360 -13.837 1.00 80.62 87 ARG A CA 1
ATOM 714 C C . ARG A 1 87 ? 5.295 -12.836 -12.681 1.00 80.62 87 ARG A C 1
ATOM 716 O O . ARG A 1 87 ? 4.216 -13.378 -12.907 1.00 80.62 87 ARG A O 1
ATOM 723 N N . GLU A 1 88 ? 5.770 -12.637 -11.460 1.00 83.50 88 GLU A N 1
ATOM 724 C CA . GLU A 1 88 ? 5.231 -13.268 -10.255 1.00 83.50 88 GLU A CA 1
ATOM 725 C C . GLU A 1 88 ? 4.536 -12.256 -9.334 1.00 83.50 88 GLU A C 1
ATOM 727 O O . GLU A 1 88 ? 3.607 -12.619 -8.624 1.00 83.50 88 GLU A O 1
ATOM 732 N N . GLY A 1 89 ? 4.873 -10.967 -9.412 1.00 81.75 89 GLY A N 1
ATOM 733 C CA . GLY A 1 89 ? 4.545 -9.980 -8.381 1.00 81.75 89 GLY A CA 1
ATOM 734 C C . GLY A 1 89 ? 5.533 -10.015 -7.217 1.00 81.75 89 GLY A C 1
ATOM 735 O O . GLY A 1 89 ? 6.571 -10.675 -7.290 1.00 81.75 89 GLY A O 1
ATOM 736 N N . ALA A 1 90 ? 5.232 -9.255 -6.160 1.00 83.12 90 ALA A N 1
ATOM 737 C CA . ALA A 1 90 ? 6.023 -9.228 -4.928 1.00 83.12 90 ALA A CA 1
ATOM 738 C C . ALA A 1 90 ? 5.781 -10.497 -4.096 1.00 83.12 90 ALA A C 1
ATOM 740 O O . ALA A 1 90 ? 5.754 -11.610 -4.617 1.00 83.12 90 ALA A O 1
ATOM 741 N N . SER A 1 91 ? 5.567 -10.358 -2.789 1.00 85.19 91 SER A N 1
ATOM 742 C CA . SER A 1 91 ? 5.110 -11.487 -1.986 1.00 85.19 91 SER A CA 1
ATOM 743 C C . SER A 1 91 ? 3.689 -11.932 -2.393 1.00 85.19 91 SER A C 1
ATOM 745 O O . SER A 1 91 ? 3.281 -13.019 -2.012 1.00 85.19 91 SER A O 1
ATOM 747 N N . VAL A 1 92 ? 2.948 -11.160 -3.197 1.00 86.44 92 VAL A N 1
ATOM 748 C CA . VAL A 1 92 ? 1.606 -11.480 -3.724 1.00 86.44 92 VAL A CA 1
ATOM 749 C C . VAL A 1 92 ? 1.615 -11.731 -5.236 1.00 86.44 92 VAL A C 1
ATOM 751 O O . VAL A 1 92 ? 2.238 -10.988 -5.997 1.00 86.44 92 VAL A O 1
ATOM 754 N N . ASP A 1 93 ? 0.860 -12.739 -5.679 1.00 89.69 93 ASP A N 1
ATOM 755 C CA . ASP A 1 93 ? 0.769 -13.168 -7.081 1.00 89.69 93 ASP A CA 1
ATOM 756 C C . ASP A 1 93 ? -0.692 -13.210 -7.575 1.00 89.69 93 ASP A C 1
ATOM 758 O O . ASP A 1 93 ? -1.623 -12.876 -6.844 1.00 89.69 93 ASP A O 1
ATOM 762 N N . ARG A 1 94 ? -0.925 -13.591 -8.838 1.00 87.62 94 ARG A N 1
ATOM 763 C CA . ARG A 1 94 ? -2.287 -13.648 -9.411 1.00 87.62 94 ARG A CA 1
ATOM 764 C C . ARG A 1 94 ? -3.199 -14.710 -8.775 1.00 87.62 94 ARG A C 1
ATOM 766 O O . ARG A 1 94 ? -4.413 -14.607 -8.905 1.00 87.62 94 ARG A O 1
ATOM 773 N N . LYS A 1 95 ? -2.643 -15.747 -8.144 1.00 89.06 95 LYS A N 1
ATOM 774 C CA . LYS A 1 95 ? -3.389 -16.782 -7.406 1.00 89.06 95 LYS A CA 1
ATOM 775 C C . LYS A 1 95 ? -3.628 -16.368 -5.953 1.00 89.06 95 LYS A C 1
ATOM 777 O O . LYS A 1 95 ? -4.652 -16.729 -5.386 1.00 89.06 95 LYS A O 1
ATOM 782 N N . HIS A 1 96 ? -2.710 -15.596 -5.376 1.00 90.62 96 HIS A N 1
ATOM 783 C CA . HIS A 1 96 ? -2.757 -15.093 -4.005 1.00 90.62 96 HIS A CA 1
ATOM 784 C C . HIS A 1 96 ? -2.669 -13.566 -4.007 1.00 90.62 96 HIS A C 1
ATOM 786 O O . HIS A 1 96 ? -1.649 -12.982 -3.632 1.00 90.62 96 HIS A O 1
ATOM 792 N N . VAL A 1 97 ? -3.752 -12.925 -4.459 1.00 93.12 97 VAL A N 1
ATOM 793 C CA . VAL A 1 97 ? -3.822 -11.464 -4.623 1.00 93.12 97 VAL A CA 1
ATOM 794 C C . VAL A 1 97 ? -3.743 -10.711 -3.294 1.00 93.12 97 VAL A C 1
ATOM 796 O O . VAL A 1 97 ? -3.328 -9.558 -3.279 1.00 93.12 97 VAL A O 1
ATOM 799 N N . VAL A 1 98 ? -4.092 -11.368 -2.185 1.00 95.25 98 VAL A N 1
ATOM 800 C CA . VAL A 1 98 ? -3.971 -10.858 -0.814 1.00 95.25 98 VAL A CA 1
ATOM 801 C C . VAL A 1 98 ? -3.131 -11.828 0.007 1.00 95.25 98 VAL A C 1
ATOM 803 O O . VAL A 1 98 ? -3.332 -13.042 -0.069 1.00 95.25 98 VAL A O 1
ATOM 806 N N . ARG A 1 99 ? -2.221 -11.302 0.832 1.00 95.38 99 ARG A N 1
ATOM 807 C CA . ARG A 1 99 ? -1.498 -12.075 1.851 1.00 95.38 99 ARG A CA 1
ATOM 808 C C . ARG A 1 99 ? -1.341 -11.284 3.142 1.00 95.38 99 ARG A C 1
ATOM 810 O O . ARG A 1 99 ? -1.110 -10.080 3.106 1.00 95.38 99 ARG A O 1
ATOM 817 N N . ILE A 1 100 ? -1.418 -11.990 4.266 1.00 95.94 100 ILE A N 1
ATOM 818 C CA . ILE A 1 100 ? -1.237 -11.447 5.615 1.00 95.94 100 ILE A CA 1
ATOM 819 C C . ILE A 1 100 ? 0.136 -11.875 6.139 1.00 95.94 100 ILE A C 1
ATOM 821 O O . ILE A 1 100 ? 0.513 -13.043 6.028 1.00 95.94 100 ILE A O 1
ATOM 825 N N . PHE A 1 101 ? 0.873 -10.928 6.714 1.00 95.56 101 PHE A N 1
ATOM 826 C CA . PHE A 1 101 ? 2.205 -11.111 7.279 1.00 95.56 101 PHE A CA 1
ATOM 827 C C . PHE A 1 101 ? 2.207 -10.653 8.737 1.00 95.56 101 PHE A C 1
ATOM 829 O O . PHE A 1 101 ? 2.595 -9.530 9.060 1.00 95.56 101 PHE A O 1
ATOM 836 N N . ASN A 1 102 ? 1.769 -11.545 9.624 1.00 95.94 102 ASN A N 1
ATOM 837 C CA . ASN A 1 102 ? 1.730 -11.294 11.066 1.00 95.94 102 ASN A CA 1
ATOM 838 C C . ASN A 1 102 ? 3.108 -11.282 11.728 1.00 95.94 102 ASN A C 1
ATOM 840 O O . ASN A 1 102 ? 3.337 -10.522 12.666 1.00 95.94 102 ASN A O 1
ATOM 844 N N . GLN A 1 103 ? 4.039 -12.073 11.192 1.00 94.50 103 GLN A N 1
ATOM 845 C CA . GLN A 1 103 ? 5.432 -12.146 11.638 1.00 94.50 103 GLN A CA 1
ATOM 846 C C . GLN A 1 103 ? 6.364 -11.892 10.445 1.00 94.50 103 GLN A C 1
ATOM 848 O O . GLN A 1 103 ? 6.933 -12.823 9.868 1.00 94.50 103 GLN A O 1
ATOM 853 N N . PRO A 1 104 ? 6.472 -10.629 9.998 1.00 92.69 104 PRO A N 1
ATOM 854 C CA . PRO A 1 104 ? 7.104 -10.292 8.730 1.00 92.69 104 PRO A CA 1
ATOM 855 C C . PRO A 1 104 ? 8.632 -10.165 8.797 1.00 92.69 104 PRO A C 1
ATOM 857 O O . PRO A 1 104 ? 9.253 -9.829 7.795 1.00 92.69 104 PRO A O 1
ATOM 860 N N . GLN A 1 105 ? 9.271 -10.414 9.941 1.00 89.00 105 GLN A N 1
ATOM 861 C CA . GLN A 1 105 ? 10.691 -10.107 10.155 1.00 89.00 105 GLN A CA 1
ATOM 862 C C . GLN A 1 105 ? 11.631 -10.835 9.173 1.00 89.00 105 GLN A C 1
ATOM 864 O O . GLN A 1 105 ? 12.720 -10.342 8.865 1.00 89.00 105 GLN A O 1
ATOM 869 N N . SER A 1 106 ? 11.219 -11.999 8.663 1.00 83.06 106 SER A N 1
ATOM 870 C CA . SER A 1 106 ? 11.955 -12.752 7.643 1.00 83.06 106 SER A CA 1
ATOM 871 C C . SER A 1 106 ? 11.685 -12.271 6.210 1.00 83.06 106 SER A C 1
ATOM 873 O O . SER A 1 106 ? 12.508 -12.536 5.330 1.00 83.06 106 SER A O 1
ATOM 875 N N . ASP A 1 107 ? 10.602 -11.524 5.968 1.00 81.81 107 ASP A N 1
ATOM 876 C CA . ASP A 1 107 ? 10.221 -11.028 4.644 1.00 81.81 107 ASP A CA 1
ATOM 877 C C . ASP A 1 107 ? 11.182 -9.906 4.183 1.00 81.81 107 ASP A C 1
ATOM 879 O O . ASP A 1 107 ? 11.361 -8.901 4.881 1.00 81.81 107 ASP A O 1
ATOM 883 N N . PRO A 1 108 ? 11.824 -10.028 3.005 1.00 76.50 108 PRO A N 1
ATOM 884 C CA . PRO A 1 108 ? 12.619 -8.951 2.417 1.00 76.50 108 PRO A CA 1
ATOM 885 C C . PRO A 1 108 ? 11.868 -7.620 2.266 1.00 76.50 108 PRO A C 1
ATOM 887 O O . PRO A 1 108 ? 12.471 -6.561 2.450 1.00 76.50 108 PRO A O 1
ATOM 890 N N . ILE A 1 109 ? 10.564 -7.664 1.983 1.00 78.38 109 ILE A N 1
ATOM 891 C CA . ILE A 1 109 ? 9.712 -6.483 1.840 1.00 78.38 109 ILE A CA 1
ATOM 892 C C . ILE A 1 109 ? 9.569 -5.753 3.177 1.00 78.38 109 ILE A C 1
ATOM 894 O O . ILE A 1 109 ? 9.655 -4.528 3.213 1.00 78.38 109 ILE A O 1
ATOM 898 N N . TYR A 1 110 ? 9.470 -6.473 4.297 1.00 85.31 110 TYR A N 1
ATOM 899 C CA . TYR A 1 110 ? 9.407 -5.849 5.622 1.00 85.31 110 TYR A CA 1
ATOM 900 C C . TYR A 1 110 ? 10.595 -4.921 5.876 1.00 85.31 110 TYR A C 1
ATOM 902 O O . TYR A 1 110 ? 10.419 -3.788 6.315 1.00 85.31 110 TYR A O 1
ATOM 910 N N . ARG A 1 111 ? 11.811 -5.368 5.535 1.00 83.06 111 ARG A N 1
ATOM 911 C CA . ARG A 1 111 ? 13.026 -4.557 5.708 1.00 83.06 111 ARG A CA 1
ATOM 912 C C . ARG A 1 111 ? 13.020 -3.310 4.831 1.00 83.06 111 ARG A C 1
ATOM 914 O O . ARG A 1 111 ? 13.416 -2.249 5.302 1.00 83.06 111 ARG A O 1
ATOM 921 N N . ALA A 1 112 ? 12.553 -3.432 3.590 1.00 83.31 112 ALA A N 1
ATOM 922 C CA . ALA A 1 112 ? 12.405 -2.298 2.682 1.00 83.31 112 ALA A CA 1
ATOM 923 C C . ALA A 1 112 ? 11.426 -1.243 3.225 1.00 83.31 112 ALA A C 1
ATOM 925 O O . ALA A 1 112 ? 11.690 -0.046 3.150 1.00 83.31 112 ALA A O 1
ATOM 926 N N . PHE A 1 113 ? 10.326 -1.688 3.829 1.00 87.75 113 PHE A N 1
ATOM 927 C CA . PHE A 1 113 ? 9.295 -0.810 4.374 1.00 87.75 113 PHE A CA 1
ATOM 928 C C . PHE A 1 113 ? 9.562 -0.345 5.812 1.00 87.75 113 PHE A C 1
ATOM 930 O O . PHE A 1 113 ? 8.900 0.584 6.268 1.00 87.75 113 PHE A O 1
ATOM 937 N N . ALA A 1 114 ? 10.525 -0.934 6.527 1.00 90.19 114 ALA A N 1
ATOM 938 C CA . ALA A 1 114 ? 10.778 -0.624 7.933 1.00 90.19 114 ALA A CA 1
ATOM 939 C C . ALA A 1 114 ? 11.146 0.845 8.160 1.00 90.19 114 ALA A C 1
ATOM 941 O O . ALA A 1 114 ? 10.640 1.466 9.091 1.00 90.19 114 ALA A O 1
ATOM 942 N N . ARG A 1 115 ? 12.004 1.428 7.311 1.00 87.50 115 ARG A N 1
ATOM 943 C CA . ARG A 1 115 ? 12.357 2.852 7.426 1.00 87.50 115 ARG A CA 1
ATOM 944 C C . ARG A 1 115 ? 11.135 3.743 7.200 1.00 87.50 115 ARG A C 1
ATOM 946 O O . ARG A 1 115 ? 10.865 4.610 8.017 1.00 87.50 115 ARG A O 1
ATOM 953 N N . PHE A 1 116 ? 10.383 3.470 6.137 1.00 89.12 116 PHE A N 1
ATOM 954 C CA . PHE A 1 116 ? 9.159 4.194 5.803 1.00 89.12 116 PHE A CA 1
ATOM 955 C C . PHE A 1 116 ? 8.134 4.167 6.946 1.00 89.12 116 PHE A C 1
ATOM 957 O O . PHE A 1 116 ? 7.622 5.209 7.337 1.00 89.12 116 PHE A O 1
ATOM 964 N N . HIS A 1 117 ? 7.885 2.997 7.538 1.00 92.19 117 HIS A N 1
ATOM 965 C CA . HIS A 1 117 ? 6.945 2.870 8.653 1.00 92.19 117 HIS A CA 1
ATOM 966 C C . HIS A 1 117 ? 7.449 3.580 9.915 1.00 92.19 117 HIS A C 1
ATOM 968 O O . HIS A 1 117 ? 6.662 4.240 10.589 1.00 92.19 117 HIS A O 1
ATOM 974 N N . ASN A 1 118 ? 8.755 3.524 10.204 1.00 90.88 118 ASN A N 1
ATOM 975 C CA . ASN A 1 118 ? 9.343 4.270 11.321 1.00 90.88 118 ASN A CA 1
ATOM 976 C C . ASN A 1 118 ? 9.137 5.785 11.173 1.00 90.88 118 ASN A C 1
ATOM 978 O O . ASN A 1 118 ? 8.753 6.437 12.142 1.00 90.88 118 ASN A O 1
ATOM 982 N N . ASP A 1 119 ? 9.331 6.333 9.969 1.00 88.75 119 ASP A N 1
ATOM 983 C CA . ASP A 1 119 ? 9.113 7.761 9.686 1.00 88.75 119 ASP A CA 1
ATOM 984 C C . ASP A 1 119 ? 7.633 8.171 9.885 1.00 88.75 119 ASP A C 1
ATOM 986 O O . ASP A 1 119 ? 7.330 9.325 10.213 1.00 88.75 119 ASP A O 1
ATOM 990 N N . LEU A 1 120 ? 6.715 7.205 9.762 1.00 87.94 120 LEU A N 1
ATOM 991 C CA . LEU A 1 120 ? 5.277 7.349 9.995 1.00 87.94 120 LEU A CA 1
ATOM 992 C C . LEU A 1 120 ? 4.812 6.978 11.417 1.00 87.94 120 LEU A C 1
ATOM 994 O O . LEU A 1 120 ? 3.609 7.012 11.661 1.00 87.94 120 LEU A O 1
ATOM 998 N N . GLY A 1 121 ? 5.725 6.666 12.347 1.00 88.38 121 GLY A N 1
ATOM 999 C CA . GLY A 1 121 ? 5.403 6.381 13.758 1.00 88.38 121 GLY A CA 1
ATOM 1000 C C . GLY A 1 121 ? 5.224 4.897 14.119 1.00 88.38 121 GLY A C 1
ATOM 1001 O O . GLY A 1 121 ? 4.828 4.561 15.241 1.00 88.38 121 GLY A O 1
ATOM 1002 N N . LEU A 1 122 ? 5.554 3.983 13.200 1.00 91.81 122 LEU A N 1
ATOM 1003 C CA . LEU A 1 122 ? 5.325 2.547 13.357 1.00 91.81 122 LEU A CA 1
ATOM 1004 C C . LEU A 1 122 ?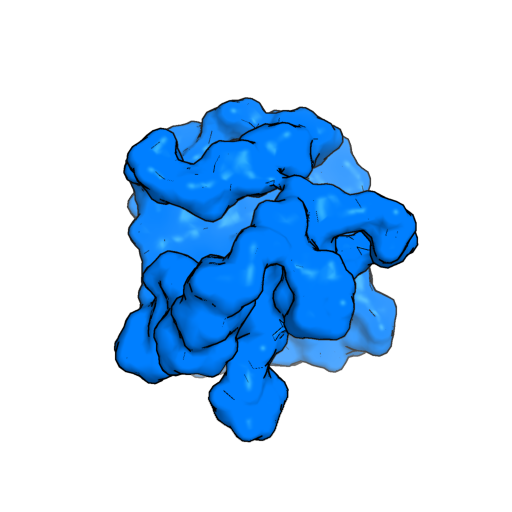 6.625 1.731 13.253 1.00 91.81 122 LEU A C 1
ATOM 1006 O O . LEU A 1 122 ? 7.101 1.404 12.169 1.00 91.81 122 LEU A O 1
ATOM 1010 N N . SER A 1 123 ? 7.210 1.383 14.401 1.00 90.94 123 SER A N 1
ATOM 1011 C CA . SER A 1 123 ? 8.516 0.705 14.468 1.00 90.94 123 SER A CA 1
ATOM 1012 C C . SER A 1 123 ? 8.458 -0.820 14.419 1.00 90.94 123 SER A C 1
ATOM 1014 O O . SER A 1 123 ? 9.395 -1.463 13.941 1.00 90.94 123 SER A O 1
ATOM 1016 N N . SER A 1 124 ? 7.356 -1.405 14.884 1.00 93.56 124 SER A N 1
ATOM 1017 C CA . SER A 1 124 ? 7.021 -2.813 14.706 1.00 93.56 124 SER A CA 1
ATOM 1018 C C . SER A 1 124 ? 5.622 -2.915 14.125 1.00 93.56 124 SER A C 1
ATOM 1020 O O . SER A 1 124 ? 4.697 -2.230 14.571 1.00 93.56 124 SER A O 1
ATOM 1022 N N . PHE A 1 125 ? 5.476 -3.756 13.109 1.00 95.75 125 PHE A N 1
ATOM 1023 C CA . PHE A 1 125 ? 4.213 -3.902 12.411 1.00 95.75 125 PHE A CA 1
ATOM 1024 C C . PHE A 1 125 ? 4.054 -5.283 11.802 1.00 95.75 125 PHE A C 1
ATOM 1026 O O . PHE A 1 125 ? 5.026 -5.956 11.457 1.00 95.75 125 PHE A O 1
ATOM 1033 N N . SER A 1 126 ? 2.797 -5.656 11.648 1.00 96.50 126 SER A N 1
ATOM 1034 C CA . SER A 1 126 ? 2.307 -6.699 10.764 1.00 96.50 126 SER A CA 1
ATOM 1035 C C . SER A 1 126 ? 1.565 -6.010 9.629 1.00 96.50 126 SER A C 1
ATOM 1037 O O . SER A 1 126 ? 1.186 -4.840 9.748 1.00 96.50 126 SER A O 1
ATOM 1039 N N . TYR A 1 127 ? 1.399 -6.687 8.498 1.00 96.31 127 TYR A N 1
ATOM 1040 C CA . TYR A 1 127 ? 0.728 -6.066 7.364 1.00 96.31 127 TYR A CA 1
ATOM 1041 C C . TYR A 1 127 ? -0.049 -7.048 6.502 1.00 96.31 127 TYR A C 1
ATOM 1043 O O . TYR A 1 127 ? 0.307 -8.218 6.362 1.00 96.31 127 TYR A O 1
ATOM 1051 N N . VAL A 1 128 ? -1.092 -6.528 5.867 1.00 96.69 128 VAL A N 1
ATOM 1052 C CA . VAL A 1 128 ? -1.764 -7.140 4.729 1.00 96.69 128 VAL A CA 1
ATOM 1053 C C . VAL A 1 128 ? -1.230 -6.484 3.465 1.00 96.69 128 VAL A C 1
ATOM 1055 O O . VAL A 1 128 ? -1.179 -5.260 3.349 1.00 96.69 128 VAL A O 1
ATOM 1058 N N . MET A 1 129 ? -0.827 -7.310 2.510 1.00 95.50 129 MET A N 1
ATOM 1059 C CA . MET A 1 129 ? -0.401 -6.884 1.187 1.00 95.50 129 MET A CA 1
ATOM 1060 C C . MET A 1 129 ? -1.469 -7.280 0.178 1.00 95.50 129 MET A C 1
ATOM 1062 O O . MET A 1 129 ? -1.838 -8.453 0.102 1.00 95.50 129 MET A O 1
ATOM 1066 N N . LEU A 1 130 ? -1.931 -6.313 -0.606 1.00 95.81 130 LEU A N 1
ATOM 1067 C CA . LEU A 1 130 ? -2.847 -6.521 -1.721 1.00 95.81 130 LEU A CA 1
ATOM 1068 C C . LEU A 1 130 ? -2.144 -6.162 -3.031 1.00 95.81 130 LEU A C 1
ATOM 1070 O O . LEU A 1 130 ? -1.591 -5.074 -3.170 1.00 95.81 130 LEU A O 1
ATOM 1074 N N . ARG A 1 131 ? -2.188 -7.077 -3.998 1.00 94.56 131 ARG A N 1
ATOM 1075 C CA . ARG A 1 131 ? -1.665 -6.905 -5.354 1.00 94.56 131 ARG A CA 1
ATOM 1076 C C . ARG A 1 131 ? -2.496 -5.891 -6.140 1.00 94.56 131 ARG A C 1
ATOM 1078 O O . ARG A 1 131 ? -3.721 -5.977 -6.147 1.00 94.56 131 ARG A O 1
ATOM 1085 N N . LEU A 1 132 ? -1.824 -5.009 -6.877 1.00 94.25 132 LEU A N 1
ATOM 1086 C CA . LEU A 1 132 ? -2.448 -4.059 -7.795 1.00 94.25 132 LEU A CA 1
ATOM 1087 C C . LEU A 1 132 ? -2.019 -4.347 -9.234 1.00 94.25 132 LEU A C 1
ATOM 1089 O O . LEU A 1 132 ? -0.825 -4.382 -9.541 1.00 94.25 132 LEU A O 1
ATOM 1093 N N . ASP A 1 133 ? -3.003 -4.527 -10.114 1.00 92.50 133 ASP A N 1
ATOM 1094 C CA . ASP A 1 133 ? -2.804 -4.763 -11.542 1.00 92.50 133 ASP A CA 1
ATOM 1095 C C . ASP A 1 133 ? -3.574 -3.719 -12.371 1.00 92.50 133 ASP A C 1
ATOM 1097 O O . ASP A 1 133 ? -4.734 -3.424 -12.087 1.00 92.50 133 ASP A O 1
ATOM 1101 N N . ILE A 1 134 ? -2.968 -3.224 -13.454 1.00 91.19 134 ILE A N 1
ATOM 1102 C CA . ILE A 1 134 ? -3.653 -2.466 -14.514 1.00 91.19 134 ILE A CA 1
ATOM 1103 C C . ILE A 1 134 ? -3.608 -3.313 -15.778 1.00 91.19 134 ILE A C 1
ATOM 1105 O O . ILE A 1 134 ? -2.530 -3.685 -16.239 1.00 91.19 134 ILE A O 1
ATOM 1109 N N . GLN A 1 135 ? -4.777 -3.646 -16.334 1.00 89.56 135 GLN A N 1
ATOM 1110 C CA . GLN A 1 135 ? -4.891 -4.517 -17.516 1.00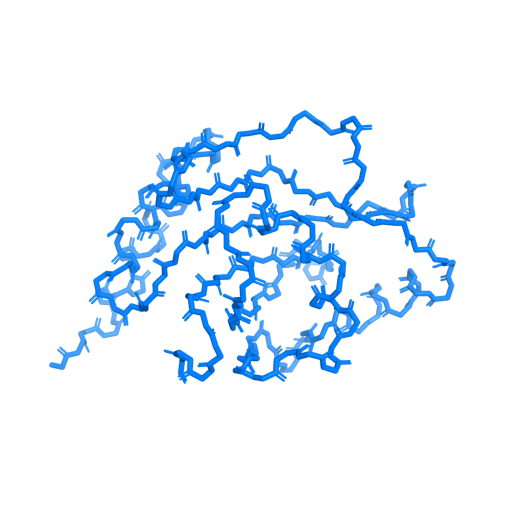 89.56 135 GLN A CA 1
ATOM 1111 C C . GLN A 1 135 ? -4.073 -5.819 -17.368 1.00 89.56 135 GLN A C 1
ATOM 1113 O O . GLN A 1 135 ? -3.362 -6.237 -18.278 1.00 89.56 135 GLN A O 1
ATOM 1118 N N . ALA A 1 136 ? -4.153 -6.444 -16.188 1.00 85.12 136 ALA A N 1
ATOM 1119 C CA . ALA A 1 136 ? -3.392 -7.630 -15.777 1.00 85.12 136 ALA A CA 1
ATOM 1120 C C . ALA A 1 136 ? -1.868 -7.440 -15.606 1.00 85.12 136 ALA A C 1
ATOM 1122 O O . ALA A 1 136 ? -1.177 -8.399 -15.255 1.00 85.12 136 ALA A O 1
ATOM 1123 N N . ASN A 1 1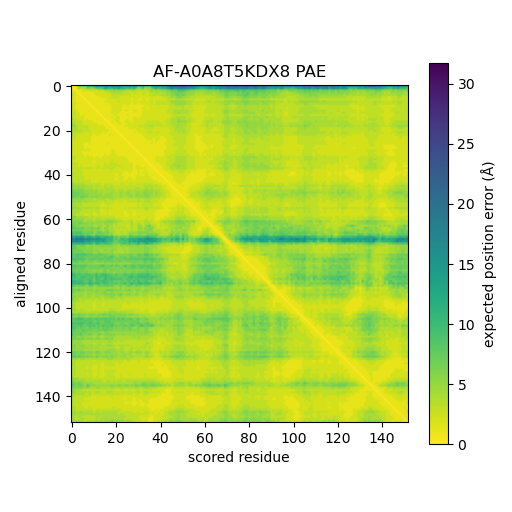37 ? -1.322 -6.240 -15.798 1.00 87.25 137 ASN A N 1
ATOM 1124 C CA . ASN A 1 137 ? 0.088 -5.957 -15.544 1.00 87.25 137 ASN A CA 1
ATOM 1125 C C . ASN A 1 137 ? 0.295 -5.509 -14.101 1.00 87.25 137 ASN A C 1
ATOM 1127 O O . ASN A 1 137 ? -0.347 -4.551 -13.671 1.00 87.25 137 ASN A O 1
ATOM 1131 N N . TYR A 1 138 ? 1.236 -6.150 -13.406 1.00 90.69 138 TYR A N 1
ATOM 1132 C CA . TYR A 1 138 ? 1.618 -5.787 -12.042 1.00 90.69 138 TYR A CA 1
ATOM 1133 C C . TYR A 1 138 ? 2.075 -4.335 -11.970 1.00 90.69 138 TYR A C 1
ATOM 1135 O O . TYR A 1 138 ? 3.016 -3.957 -12.665 1.00 90.69 138 TYR A O 1
ATOM 1143 N N . GLN A 1 139 ? 1.412 -3.549 -11.127 1.00 92.50 139 GLN A N 1
ATOM 1144 C CA . GLN A 1 139 ? 1.764 -2.152 -10.879 1.00 92.50 139 GLN A CA 1
ATOM 1145 C C . GLN A 1 139 ? 2.390 -1.951 -9.509 1.00 92.50 139 GLN A C 1
ATOM 1147 O O . GLN A 1 139 ? 3.180 -1.034 -9.335 1.00 92.50 139 GLN A O 1
ATOM 1152 N N . GLY A 1 140 ? 2.055 -2.792 -8.532 1.00 93.44 140 GLY A N 1
ATOM 1153 C CA . GLY A 1 140 ? 2.534 -2.627 -7.169 1.00 93.44 140 GLY A CA 1
ATOM 1154 C C . GLY A 1 140 ? 1.585 -3.225 -6.147 1.00 93.44 140 GLY A C 1
ATOM 1155 O O . GLY A 1 140 ? 0.927 -4.236 -6.408 1.00 93.44 140 GLY A O 1
ATOM 1156 N N . VAL A 1 141 ? 1.538 -2.605 -4.972 1.00 94.62 141 VAL A N 1
ATOM 1157 C CA . VAL A 1 141 ? 0.799 -3.115 -3.819 1.00 94.62 141 VAL A CA 1
ATOM 1158 C C . VAL A 1 141 ? 0.146 -2.007 -3.002 1.00 94.62 141 VAL A C 1
ATOM 1160 O O . VAL A 1 141 ? 0.728 -0.946 -2.772 1.00 94.62 141 VAL A O 1
ATOM 1163 N N . LEU A 1 142 ? -1.046 -2.304 -2.494 1.00 96.25 142 LEU A N 1
ATOM 1164 C CA . LEU A 1 142 ? -1.620 -1.605 -1.353 1.00 96.25 142 LEU A CA 1
ATOM 1165 C C . LEU A 1 142 ? -1.153 -2.333 -0.087 1.00 96.25 142 LEU A C 1
ATOM 1167 O O . LEU A 1 142 ? -1.336 -3.547 0.030 1.00 96.25 142 LEU A O 1
ATOM 1171 N N . LEU A 1 143 ? -0.535 -1.608 0.842 1.00 95.81 143 LEU A N 1
ATOM 1172 C CA . LEU A 1 143 ? -0.178 -2.133 2.159 1.00 95.81 143 LEU A CA 1
ATOM 1173 C C . LEU A 1 143 ? -1.110 -1.568 3.221 1.00 95.81 143 LEU A C 1
ATOM 1175 O O . LEU A 1 143 ? -1.295 -0.355 3.301 1.00 95.81 143 LEU A O 1
ATOM 1179 N N . LEU A 1 144 ? -1.641 -2.467 4.044 1.00 97.31 144 LEU A N 1
ATOM 1180 C CA . LEU A 1 144 ? -2.394 -2.175 5.256 1.00 97.31 144 LEU A CA 1
ATOM 1181 C C . LEU A 1 144 ? -1.561 -2.652 6.441 1.00 97.31 144 LEU A C 1
ATOM 1183 O O . LEU A 1 144 ? -1.348 -3.853 6.573 1.00 97.31 144 LEU A O 1
ATOM 1187 N N . SER A 1 145 ? -1.089 -1.750 7.289 1.00 97.19 145 SER A N 1
ATOM 1188 C CA . SER A 1 145 ? -0.200 -2.096 8.398 1.00 97.19 145 SER A CA 1
ATOM 1189 C C . SER A 1 145 ? -0.868 -1.837 9.736 1.00 97.19 145 SER A C 1
ATOM 1191 O O . SER A 1 145 ? -1.540 -0.823 9.915 1.00 97.19 145 SER A O 1
ATOM 1193 N N . ALA A 1 146 ? -0.644 -2.750 10.673 1.00 97.56 146 ALA A N 1
ATOM 1194 C CA . ALA A 1 146 ? -1.117 -2.686 12.047 1.00 97.56 146 ALA A CA 1
ATOM 1195 C C . ALA A 1 146 ? 0.068 -2.663 13.010 1.00 97.56 146 ALA A C 1
ATOM 1197 O O . ALA A 1 146 ? 1.156 -3.153 12.692 1.00 97.56 146 ALA A O 1
ATOM 1198 N N . ARG A 1 147 ? -0.138 -2.100 14.201 1.00 96.69 147 ARG A N 1
ATOM 1199 C CA . ARG A 1 147 ? 0.905 -1.985 15.221 1.00 96.69 147 ARG A CA 1
ATOM 1200 C C . ARG A 1 147 ? 1.235 -3.335 15.836 1.00 96.69 147 ARG A C 1
ATOM 1202 O O . ARG A 1 147 ? 0.359 -4.050 16.308 1.00 96.69 147 ARG A O 1
ATOM 1209 N N . GLY A 1 148 ? 2.531 -3.626 15.906 1.00 95.69 148 GLY A N 1
ATOM 1210 C CA . GLY A 1 148 ? 3.042 -4.864 16.477 1.00 95.69 148 GLY A CA 1
ATOM 1211 C C . GLY A 1 148 ? 2.899 -6.073 15.554 1.00 95.69 148 GLY A C 1
ATOM 1212 O O . GLY A 1 148 ? 2.393 -5.996 14.435 1.00 95.69 148 GLY A O 1
ATOM 1213 N N . TYR A 1 149 ? 3.410 -7.200 16.035 1.00 95.75 149 TYR A N 1
ATOM 1214 C CA . TYR A 1 149 ? 3.298 -8.493 15.367 1.00 95.75 149 TYR A CA 1
ATOM 1215 C C . TYR A 1 149 ? 1.994 -9.183 15.777 1.00 95.75 149 TYR A C 1
ATOM 1217 O O . TYR A 1 149 ? 1.469 -8.894 16.851 1.00 95.75 149 TYR A O 1
ATOM 1225 N N . ASP A 1 150 ? 1.502 -10.091 14.934 1.00 96.38 150 ASP A N 1
ATOM 1226 C CA . ASP A 1 150 ? 0.283 -10.874 15.192 1.00 96.38 150 ASP A CA 1
ATOM 1227 C C . ASP A 1 150 ? -0.978 -10.020 15.435 1.00 96.38 150 ASP A C 1
ATOM 1229 O O . ASP A 1 150 ? -1.836 -10.377 16.241 1.00 96.38 150 ASP A O 1
ATOM 1233 N N . ALA A 1 151 ? -1.089 -8.874 14.753 1.00 96.25 151 ALA A N 1
ATOM 1234 C CA . ALA A 1 151 ? -2.238 -7.985 14.909 1.00 96.25 151 ALA A CA 1
ATOM 1235 C C . ALA A 1 151 ? -3.420 -8.345 13.991 1.00 96.25 151 ALA A C 1
ATOM 1237 O O . ALA A 1 151 ? -4.533 -7.904 14.267 1.00 96.25 151 ALA A O 1
ATOM 1238 N N . PHE A 1 152 ? -3.203 -9.122 12.923 1.00 93.06 152 PHE A N 1
ATOM 1239 C CA . PHE A 1 152 ? -4.250 -9.565 11.990 1.00 93.06 152 PHE A CA 1
ATOM 1240 C C . PHE A 1 152 ? -4.670 -11.023 12.194 1.00 93.06 152 PHE A C 1
ATOM 1242 O O . PHE A 1 152 ? -3.869 -11.822 12.729 1.00 93.06 152 PHE A O 1
#

Secondary structure (DSSP, 8-state):
---HHHHHHHHHHHHTS-SSHHHHHHHHHHHHTTTS-EEEEEEEEEETTTTEEEEEEEEETTTEEEEPPTTS-SEE--HHHHHHHHHH-SS--SS-SEEEESSGGG-HHHHHHHHHHHHTT-SSEEEEEEEEEETTEEEEEEEEEEESSS--

pLDDT: mean 91.36, std 5.61, range [72.75, 97.94]

Solvent-accessible surface area (backbone atoms only — not comparable to full-atom values): 8262 Å² total; per-residue (Å²): 134,82,58,64,68,58,51,53,50,55,48,53,50,26,59,63,65,43,92,53,59,38,58,8,44,40,52,29,47,67,57,44,46,80,80,40,70,60,42,35,40,35,41,31,39,54,40,79,91,74,35,26,32,35,55,55,26,31,26,24,79,80,65,42,63,40,75,46,76,90,83,63,64,63,42,77,53,54,73,70,54,50,58,42,30,66,76,47,32,73,102,29,30,94,89,40,40,61,47,78,32,34,78,31,87,83,42,72,64,45,64,55,44,43,62,60,34,39,77,49,74,41,83,48,52,13,36,38,42,34,55,37,62,58,96,84,41,66,38,38,33,42,38,42,27,20,70,34,63,62,57,117

Sequence (152 aa):
MIDENQFFREVTLRISSSLEIEEALAETFDYLQHFLPLEIISLNYYDPERAAAYTTASYSVDKGAVRFEEKAPLFRMDETTIEKLRREGASVDRKHVVRIFNQPQSDPIYRAFARFHNDLGLSSFS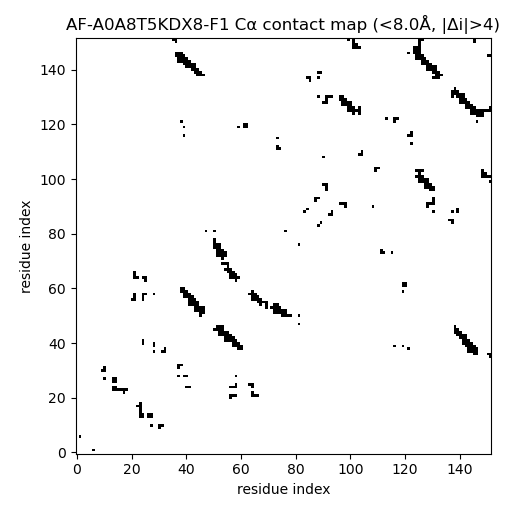YVMLRLDIQANYQGVLLLSARGYDAF

Radius of gyration: 14.97 Å; Cα contacts (8 Å, |Δi|>4): 275; chains: 1; bounding box: 41×30×34 Å

Nearest PDB structures (foldseek):
  3trc-assembly1_A-2  TM=6.333E-01  e=2.138E-04  Coxiella burnetii
  3p01-assembly1_A  TM=5.919E-01  e=5.045E-04  Nostoc sp. PCC 7120 = FACHB-418
  3ci6-assembly1_A  TM=6.246E-01  e=1.346E-03  Acinetobacter baylyi ADP1
  3k2n-assembly1_B  TM=6.124E-01  e=1.944E-03  Chlorobaculum tepidum TLS
  6oei-assembly1_A-2  TM=6.645E-01  e=9.574E-03  Saccharomyces cerevisiae S288C

Foldseek 3Di:
DDDPVVLVVQLVCLCPVDPPNLRSQLSNQVSCVVPALFFKKWDKWDDLVQQAIATQWMAGPQPGTDGDDRPDGLDGHDPVVSVCCFQANAVAGPVRQKDWFLPCPVPPVCVSCQVVVVVRVANAWIWMWGFDDDVNTTTHTIITIHHHGPRD

Mean predicted aligned error: 3.8 Å